Protein AF-A0A3L7YWX7-F1 (afdb_monomer_lite)

pLDDT: mean 90.26, std 10.12, range [48.5, 98.12]

Secondary structure (DSSP, 8-state):
-HHHHHHHHHHHHHHHHS--HHHHHHHHHHHHHHHHHHHHHH---HHHHHHHHHHHHHHHHTS-TTS-HHHHHHHHHHHHHHH---PPPHHHHHHHH-GGGTT-HHHHHHHHHHHHHHHHHHHHHHHHH--SHHHHHHHHHHHHHHHHHHHTT--STTHHHHHHHHHHHHHHHHHHTTSS--

Structure (mmCIF, N/CA/C/O backbone):
data_AF-A0A3L7YWX7-F1
#
_entry.id   AF-A0A3L7YWX7-F1
#
loop_
_atom_site.group_PDB
_atom_site.id
_atom_site.type_symbol
_atom_site.label_atom_id
_atom_site.label_alt_id
_atom_site.label_comp_id
_atom_site.label_asym_id
_atom_site.label_entity_id
_atom_site.label_seq_id
_atom_site.pdbx_PDB_ins_code
_atom_site.Cartn_x
_atom_site.Cartn_y
_atom_site.Cartn_z
_atom_site.occupancy
_atom_site.B_iso_or_equiv
_atom_site.auth_seq_id
_atom_site.auth_comp_id
_atom_site.auth_asym_id
_atom_site.auth_atom_id
_atom_site.pdbx_PDB_model_num
ATOM 1 N N . MET A 1 1 ? 32.974 -7.302 -51.351 1.00 63.03 1 MET A N 1
ATOM 2 C CA . MET A 1 1 ? 31.822 -6.379 -51.201 1.00 63.03 1 MET A CA 1
ATOM 3 C C . MET A 1 1 ? 30.612 -7.103 -50.616 1.00 63.03 1 MET A C 1
ATOM 5 O O . MET A 1 1 ? 30.227 -6.769 -49.506 1.00 63.03 1 MET A O 1
ATOM 9 N N . LEU A 1 2 ? 30.078 -8.145 -51.269 1.00 72.94 2 LEU A N 1
ATOM 10 C CA . LEU A 1 2 ? 28.896 -8.886 -50.788 1.00 72.94 2 LEU A CA 1
ATOM 11 C C . LEU A 1 2 ? 29.078 -9.538 -49.399 1.00 72.94 2 LEU A C 1
ATOM 13 O O . LEU A 1 2 ? 28.219 -9.418 -48.535 1.00 72.94 2 LEU A O 1
ATOM 17 N N . THR A 1 3 ? 30.231 -10.160 -49.150 1.00 72.00 3 THR A N 1
ATOM 18 C CA . THR A 1 3 ? 30.581 -10.799 -47.867 1.00 72.00 3 THR A CA 1
ATOM 19 C C . THR A 1 3 ? 30.647 -9.822 -46.693 1.00 72.00 3 THR A C 1
ATOM 21 O O . THR A 1 3 ? 30.220 -10.159 -45.596 1.00 72.00 3 THR A O 1
ATOM 24 N N . VAL A 1 4 ? 31.118 -8.593 -46.919 1.00 77.56 4 VAL A N 1
ATOM 25 C CA . VAL A 1 4 ? 31.180 -7.549 -45.879 1.00 77.56 4 VAL A CA 1
ATOM 26 C C . VAL A 1 4 ? 29.772 -7.089 -45.494 1.00 77.56 4 VAL A C 1
ATOM 28 O O . VAL A 1 4 ? 29.481 -6.923 -44.314 1.00 77.56 4 VAL A O 1
ATOM 31 N N . ILE A 1 5 ? 28.874 -6.959 -46.475 1.00 81.94 5 ILE A N 1
ATOM 32 C CA . ILE A 1 5 ? 27.467 -6.603 -46.244 1.00 81.94 5 ILE A CA 1
ATOM 33 C C . ILE A 1 5 ? 26.763 -7.700 -45.433 1.00 81.94 5 ILE A C 1
ATOM 35 O O . ILE A 1 5 ? 26.071 -7.392 -44.467 1.00 81.94 5 ILE A O 1
ATOM 39 N N . VAL A 1 6 ? 26.986 -8.976 -45.764 1.00 81.38 6 VAL A N 1
ATOM 40 C CA . VAL A 1 6 ? 26.413 -10.111 -45.017 1.00 81.38 6 VAL A CA 1
ATOM 41 C C . VAL A 1 6 ? 26.907 -10.139 -43.567 1.00 81.38 6 VAL A C 1
ATOM 43 O O . VAL A 1 6 ? 26.101 -10.332 -42.658 1.00 81.38 6 VAL A O 1
ATOM 46 N N . ILE A 1 7 ? 28.199 -9.886 -43.328 1.00 80.31 7 ILE A N 1
ATOM 47 C CA . ILE A 1 7 ? 28.763 -9.817 -41.971 1.00 80.31 7 ILE A CA 1
ATOM 48 C C . ILE A 1 7 ? 28.145 -8.654 -41.185 1.00 80.31 7 ILE A C 1
ATOM 50 O O . ILE A 1 7 ? 27.743 -8.846 -40.041 1.00 80.31 7 ILE A O 1
ATOM 54 N N . LEU A 1 8 ? 27.995 -7.471 -41.788 1.00 78.81 8 LEU A N 1
ATOM 55 C CA . LEU A 1 8 ? 27.371 -6.321 -41.123 1.00 78.81 8 LEU A CA 1
ATOM 56 C C . LEU A 1 8 ? 25.895 -6.570 -40.782 1.00 78.81 8 LEU A C 1
ATOM 58 O O . LEU A 1 8 ? 25.461 -6.230 -39.684 1.00 78.81 8 LEU A O 1
ATOM 62 N N . VAL A 1 9 ? 25.136 -7.209 -41.678 1.00 80.06 9 VAL A N 1
ATOM 63 C CA . VAL A 1 9 ? 23.738 -7.594 -41.417 1.00 80.06 9 VAL A CA 1
ATOM 64 C C . VAL A 1 9 ? 23.661 -8.644 -40.307 1.00 80.06 9 VAL A C 1
ATOM 66 O O . VAL A 1 9 ? 22.835 -8.513 -39.407 1.00 80.06 9 VAL A O 1
ATOM 69 N N . ALA A 1 10 ? 24.543 -9.646 -40.311 1.00 77.12 10 ALA A N 1
ATOM 70 C CA . ALA A 1 10 ? 24.601 -10.654 -39.256 1.00 77.12 10 ALA A CA 1
ATOM 71 C C . ALA A 1 10 ? 24.958 -10.037 -37.893 1.00 77.12 10 ALA A C 1
ATOM 73 O O . ALA A 1 10 ? 24.298 -10.334 -36.900 1.00 77.12 10 ALA A O 1
ATOM 74 N N . VAL A 1 11 ? 25.933 -9.125 -37.838 1.00 77.00 11 VAL A N 1
ATOM 75 C CA . VAL A 1 11 ? 26.312 -8.408 -36.609 1.00 77.00 11 VAL A CA 1
ATOM 76 C C . VAL A 1 11 ? 25.174 -7.509 -36.120 1.00 77.00 11 VAL A C 1
ATOM 78 O O . VAL A 1 11 ? 24.874 -7.515 -34.927 1.00 77.00 11 VAL A O 1
ATOM 81 N N . ALA A 1 12 ? 24.486 -6.799 -37.019 1.00 69.12 12 ALA A N 1
ATOM 82 C CA . ALA A 1 12 ? 23.327 -5.976 -36.676 1.00 69.12 12 ALA A CA 1
ATOM 83 C C . ALA A 1 12 ? 22.154 -6.815 -36.145 1.00 69.12 12 ALA A C 1
ATOM 85 O O . ALA A 1 12 ? 21.495 -6.420 -35.183 1.00 69.12 12 ALA A O 1
ATOM 86 N N . LEU A 1 13 ? 21.909 -7.992 -36.729 1.00 72.44 13 LEU A N 1
ATOM 87 C CA . LEU A 1 13 ? 20.905 -8.933 -36.237 1.00 72.44 13 LEU A CA 1
ATOM 88 C C . LEU A 1 13 ? 21.297 -9.479 -34.862 1.00 72.44 13 LEU A C 1
ATOM 90 O O . LEU A 1 13 ? 20.482 -9.425 -33.948 1.00 72.44 13 LEU A O 1
ATOM 94 N N . VAL A 1 14 ? 22.541 -9.924 -34.671 1.00 65.56 14 VAL A N 1
ATOM 95 C CA . VAL A 1 14 ? 23.031 -10.409 -33.369 1.00 65.56 14 VAL A CA 1
ATOM 96 C C . VAL A 1 14 ? 22.921 -9.321 -32.301 1.00 65.56 14 VAL A C 1
ATOM 98 O O . VAL A 1 14 ? 22.419 -9.608 -31.220 1.00 65.56 14 VAL A O 1
ATOM 101 N N . TRP A 1 15 ? 23.272 -8.068 -32.611 1.00 60.78 15 TRP A N 1
ATOM 102 C CA . TRP A 1 15 ? 23.080 -6.925 -31.707 1.00 60.78 15 TRP A CA 1
ATOM 103 C C . TRP A 1 15 ? 21.604 -6.654 -31.386 1.00 60.78 15 TRP A C 1
ATOM 105 O O . TRP A 1 15 ? 21.252 -6.351 -30.245 1.00 60.78 15 TRP A O 1
ATOM 115 N N . LYS A 1 16 ? 20.715 -6.801 -32.373 1.00 58.69 16 LYS A N 1
ATOM 116 C CA . LYS A 1 16 ? 19.263 -6.662 -32.191 1.00 58.69 16 LYS A CA 1
ATOM 117 C C . LYS A 1 16 ? 18.667 -7.796 -31.343 1.00 58.69 16 LYS A C 1
ATOM 119 O O . LYS A 1 16 ? 17.669 -7.579 -30.656 1.00 58.69 16 LYS A O 1
ATOM 124 N N . PHE A 1 17 ? 19.271 -8.986 -31.383 1.00 59.25 17 PHE A N 1
ATOM 125 C CA . PHE A 1 17 ? 18.840 -10.165 -30.627 1.00 59.25 17 PHE A CA 1
ATOM 126 C C . PHE A 1 17 ? 19.561 -10.348 -29.287 1.00 59.25 17 PHE A C 1
ATOM 128 O O . PHE A 1 17 ? 19.058 -11.093 -28.443 1.00 59.25 17 PHE A O 1
ATOM 135 N N . THR A 1 18 ? 20.680 -9.662 -29.037 1.00 60.00 18 THR A N 1
ATOM 136 C CA . THR A 1 18 ? 21.301 -9.664 -27.711 1.00 60.00 18 THR A CA 1
ATOM 137 C C . THR A 1 18 ? 20.331 -9.068 -26.690 1.00 60.00 18 THR A C 1
ATOM 139 O O . THR A 1 18 ? 19.856 -7.943 -26.870 1.00 60.00 18 THR A O 1
ATOM 142 N N . PRO A 1 19 ? 19.995 -9.804 -25.615 1.00 63.59 19 PRO A N 1
ATOM 143 C CA . PRO A 1 19 ? 19.052 -9.325 -24.620 1.00 63.59 19 PRO A CA 1
ATOM 144 C C . PRO A 1 19 ? 19.619 -8.069 -23.963 1.00 63.59 19 PRO A C 1
ATOM 146 O O . PRO A 1 19 ? 20.664 -8.126 -23.321 1.00 63.59 19 PRO A O 1
ATOM 149 N N . ASN A 1 20 ? 18.923 -6.938 -24.122 1.00 76.25 20 ASN A N 1
ATOM 150 C CA . ASN A 1 20 ? 19.312 -5.687 -23.483 1.00 76.25 20 ASN A CA 1
ATOM 151 C C . ASN A 1 20 ? 19.405 -5.919 -21.957 1.00 76.25 20 ASN A C 1
ATOM 153 O O . ASN A 1 20 ? 18.375 -6.185 -21.323 1.00 76.25 20 ASN A O 1
ATOM 157 N N . PRO A 1 21 ? 20.604 -5.837 -21.348 1.00 84.38 21 PRO A N 1
ATOM 158 C CA . PRO A 1 21 ? 20.781 -6.103 -19.923 1.00 84.38 21 PRO A CA 1
ATOM 159 C C . PRO A 1 21 ? 19.983 -5.122 -19.055 1.00 84.38 21 PRO A C 1
ATOM 161 O O . PRO A 1 21 ? 19.534 -5.497 -17.970 1.00 84.38 21 PRO A O 1
ATOM 164 N N . ALA A 1 22 ? 19.720 -3.906 -19.553 1.00 87.50 22 ALA A N 1
ATOM 165 C CA . ALA A 1 22 ? 18.844 -2.947 -18.886 1.00 87.50 22 ALA A CA 1
ATOM 166 C C . ALA A 1 22 ? 17.390 -3.439 -18.814 1.00 87.50 22 ALA A C 1
ATOM 168 O O . ALA A 1 22 ? 16.775 -3.284 -17.764 1.00 87.50 22 ALA A O 1
ATOM 169 N N . ASN A 1 23 ? 16.867 -4.117 -19.843 1.00 88.88 23 ASN A N 1
ATOM 170 C CA . ASN A 1 23 ? 15.515 -4.695 -19.803 1.00 88.88 23 ASN A CA 1
ATOM 171 C C . ASN A 1 23 ? 15.421 -5.832 -18.782 1.00 88.88 23 ASN A C 1
ATOM 173 O O . ASN A 1 23 ? 14.452 -5.923 -18.036 1.00 88.88 23 ASN A O 1
ATOM 177 N N . LYS A 1 24 ? 16.447 -6.692 -18.704 1.00 89.12 24 LYS A N 1
ATOM 178 C CA . LYS A 1 24 ? 16.477 -7.776 -17.710 1.00 89.12 24 LYS A CA 1
ATOM 179 C C . LYS A 1 24 ? 16.526 -7.220 -16.284 1.00 89.12 24 LYS A C 1
ATOM 181 O O . LYS A 1 24 ? 15.804 -7.702 -15.414 1.00 89.12 24 LYS A O 1
ATOM 186 N N . ARG A 1 25 ? 17.345 -6.188 -16.051 1.00 92.50 25 ARG A N 1
ATOM 187 C CA . ARG A 1 25 ? 17.414 -5.489 -14.760 1.00 92.50 25 ARG A CA 1
ATOM 188 C C . ARG A 1 25 ? 16.089 -4.801 -14.419 1.00 92.50 25 ARG A C 1
ATOM 190 O O . ARG A 1 25 ? 15.589 -4.993 -13.316 1.00 92.50 25 ARG A O 1
ATOM 197 N N . ALA A 1 26 ? 15.510 -4.056 -15.360 1.00 94.38 26 ALA A N 1
ATOM 198 C 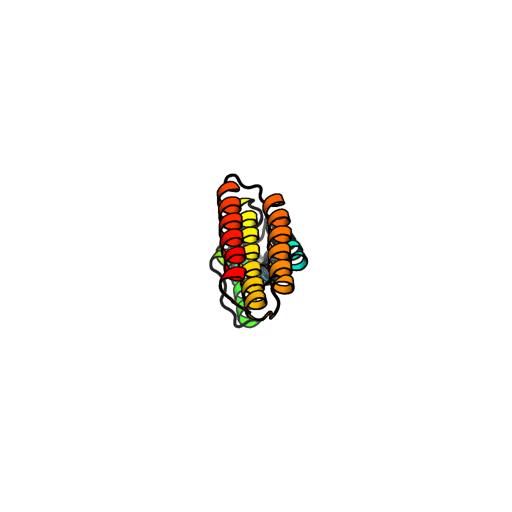CA . ALA A 1 26 ? 14.226 -3.381 -15.184 1.00 94.38 26 ALA A CA 1
ATOM 199 C C . ALA A 1 26 ? 13.096 -4.376 -14.887 1.00 94.38 26 ALA A C 1
ATOM 201 O O . ALA A 1 26 ? 12.328 -4.148 -13.960 1.00 94.38 26 ALA A O 1
ATOM 202 N N . ALA A 1 27 ? 13.044 -5.513 -15.586 1.00 94.88 27 ALA A N 1
ATOM 203 C CA . ALA A 1 27 ? 12.076 -6.573 -15.312 1.00 94.88 27 ALA A CA 1
ATOM 204 C C . ALA A 1 27 ? 12.222 -7.134 -13.886 1.00 94.88 27 ALA A C 1
ATOM 206 O O . ALA A 1 27 ? 11.226 -7.315 -13.191 1.00 94.88 27 ALA A O 1
ATOM 207 N N . GLY A 1 28 ? 13.454 -7.353 -13.412 1.00 95.69 28 GLY A N 1
ATOM 208 C CA . GLY A 1 28 ? 13.705 -7.779 -12.030 1.00 95.69 28 GLY A CA 1
ATOM 209 C C . GLY A 1 28 ? 13.236 -6.752 -10.992 1.00 95.69 28 GLY A C 1
ATOM 210 O O . GLY A 1 28 ? 12.619 -7.118 -9.995 1.00 95.69 28 GLY A O 1
ATOM 211 N N . MET A 1 29 ? 13.461 -5.463 -11.248 1.00 97.06 29 MET A N 1
ATOM 212 C CA . MET A 1 29 ? 12.976 -4.383 -10.381 1.00 97.06 29 MET A CA 1
ATOM 213 C C . MET A 1 29 ? 11.445 -4.294 -10.396 1.00 97.06 29 MET A C 1
ATOM 215 O O . MET A 1 29 ? 10.826 -4.239 -9.341 1.00 97.06 29 MET A O 1
ATOM 219 N N . MET A 1 30 ? 10.817 -4.364 -11.570 1.00 96.88 30 MET A N 1
ATOM 220 C CA . MET A 1 30 ? 9.356 -4.373 -11.725 1.00 96.88 30 MET A CA 1
ATOM 221 C C . MET A 1 30 ? 8.701 -5.587 -11.054 1.00 96.88 30 MET A C 1
ATOM 223 O O . MET A 1 30 ? 7.620 -5.476 -10.479 1.00 96.88 30 MET A O 1
ATOM 227 N N . PHE A 1 31 ? 9.374 -6.736 -11.052 1.00 96.81 31 PHE A N 1
ATOM 228 C CA . PHE A 1 31 ? 8.947 -7.905 -10.291 1.00 96.81 31 PHE A CA 1
ATOM 229 C C . PHE A 1 31 ? 8.960 -7.633 -8.778 1.00 96.81 31 PHE A C 1
ATOM 231 O O . PHE A 1 31 ? 7.991 -7.933 -8.082 1.00 96.81 31 PHE A O 1
ATOM 238 N N . GLN A 1 32 ? 10.014 -6.993 -8.264 1.00 97.00 32 GLN A N 1
ATOM 239 C CA . GLN A 1 32 ? 10.069 -6.574 -6.859 1.00 97.00 32 GLN A CA 1
ATOM 240 C C . GLN A 1 32 ? 9.014 -5.508 -6.529 1.00 97.00 32 GLN A C 1
ATOM 242 O O . GLN A 1 32 ? 8.486 -5.497 -5.416 1.00 97.00 32 GLN A O 1
ATOM 247 N N . MET A 1 33 ? 8.665 -4.635 -7.481 1.00 97.12 33 MET A N 1
ATOM 248 C CA . MET A 1 33 ? 7.560 -3.684 -7.329 1.00 97.12 33 MET A CA 1
ATOM 249 C C . MET A 1 33 ? 6.217 -4.410 -7.182 1.00 97.12 33 MET A C 1
ATOM 251 O O . MET A 1 33 ? 5.438 -4.045 -6.307 1.00 97.12 33 MET A O 1
ATOM 255 N N . LEU A 1 34 ? 5.963 -5.465 -7.968 1.00 96.75 34 LEU A N 1
ATOM 256 C CA . LEU A 1 34 ? 4.769 -6.313 -7.827 1.00 96.75 34 LEU A CA 1
ATOM 257 C C . LEU A 1 34 ? 4.700 -6.980 -6.447 1.00 96.75 34 LEU A C 1
ATOM 259 O O . LEU A 1 34 ? 3.658 -6.942 -5.793 1.00 96.75 34 LEU A O 1
ATOM 263 N N . GLU A 1 35 ? 5.811 -7.555 -5.975 1.00 96.06 35 GLU A N 1
ATOM 264 C CA . GLU A 1 35 ? 5.882 -8.151 -4.633 1.00 96.06 35 GLU A CA 1
ATOM 265 C C . GLU A 1 35 ? 5.647 -7.105 -3.537 1.00 96.06 35 GLU A C 1
ATOM 267 O O . GLU A 1 35 ? 4.870 -7.338 -2.611 1.00 96.06 35 GLU A O 1
ATOM 272 N N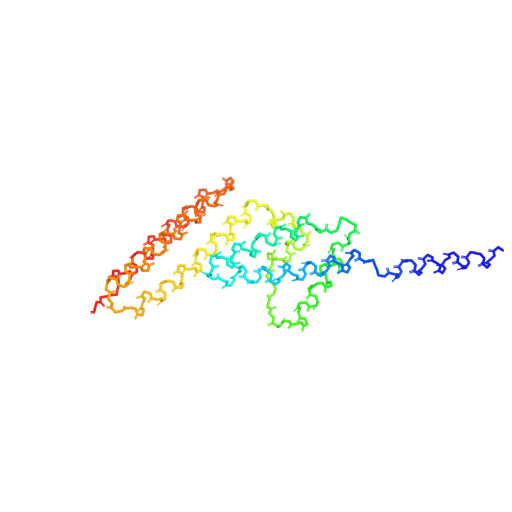 . SER A 1 36 ? 6.270 -5.934 -3.663 1.00 96.88 36 SER A N 1
ATOM 273 C CA . SER A 1 36 ? 6.154 -4.859 -2.675 1.00 96.88 36 SER A CA 1
ATOM 274 C C . SER A 1 36 ? 4.739 -4.293 -2.635 1.00 96.88 36 SER A C 1
ATOM 276 O O . SER A 1 36 ? 4.185 -4.145 -1.550 1.00 96.88 36 SER A O 1
ATOM 278 N N . PHE A 1 37 ? 4.120 -4.060 -3.794 1.00 96.25 37 PHE A N 1
ATOM 279 C CA . PHE A 1 37 ? 2.738 -3.595 -3.891 1.00 96.25 37 PHE A CA 1
ATOM 280 C C . PHE A 1 37 ? 1.757 -4.578 -3.253 1.00 96.25 37 PHE A C 1
ATOM 282 O O . PHE A 1 37 ? 0.882 -4.175 -2.494 1.00 96.25 37 PHE A O 1
ATOM 289 N N . HIS A 1 38 ? 1.927 -5.877 -3.501 1.00 95.25 38 HIS A N 1
ATOM 290 C CA . HIS A 1 38 ? 1.085 -6.886 -2.870 1.00 95.25 38 HIS A CA 1
ATOM 291 C C . HIS A 1 38 ? 1.204 -6.871 -1.338 1.00 95.25 38 HIS A C 1
ATOM 293 O O . HIS A 1 38 ? 0.198 -6.983 -0.638 1.00 95.25 38 HIS A O 1
ATOM 299 N N . ILE A 1 39 ? 2.419 -6.709 -0.804 1.00 96.06 39 ILE A N 1
ATOM 300 C CA . ILE A 1 39 ? 2.624 -6.596 0.645 1.00 96.06 39 ILE A CA 1
ATOM 301 C C . ILE A 1 39 ? 1.981 -5.315 1.185 1.00 96.06 39 ILE A C 1
ATOM 303 O O . ILE A 1 39 ? 1.289 -5.382 2.197 1.00 96.06 39 ILE A O 1
ATOM 307 N N . ILE A 1 40 ? 2.158 -4.175 0.509 1.00 96.25 40 ILE A N 1
ATOM 308 C CA . ILE A 1 40 ? 1.507 -2.902 0.864 1.00 96.25 40 ILE A CA 1
ATOM 309 C C . ILE A 1 40 ? -0.008 -3.093 0.982 1.00 96.25 40 ILE A C 1
ATOM 311 O O . ILE A 1 40 ? -0.608 -2.640 1.956 1.00 96.25 40 ILE A O 1
ATOM 315 N N . ASP A 1 41 ? -0.611 -3.800 0.026 1.00 93.56 41 ASP A N 1
ATOM 316 C CA . ASP A 1 41 ? -2.063 -3.950 -0.067 1.00 93.56 41 ASP A CA 1
ATOM 317 C C . ASP A 1 41 ? -2.662 -4.961 0.927 1.00 93.56 41 ASP A C 1
ATOM 319 O O . ASP A 1 41 ? -3.866 -4.975 1.166 1.00 93.56 41 ASP A O 1
ATOM 323 N N . THR A 1 42 ? -1.832 -5.800 1.546 1.00 93.50 42 THR A N 1
ATOM 324 C CA . THR A 1 42 ? -2.294 -6.877 2.442 1.00 93.50 42 THR A CA 1
ATOM 325 C C . THR A 1 42 ? -1.830 -6.726 3.884 1.00 93.50 42 THR A C 1
ATOM 327 O O . THR A 1 42 ? -2.437 -7.300 4.788 1.00 93.50 42 THR A O 1
ATOM 330 N N . THR A 1 43 ? -0.765 -5.965 4.131 1.00 96.12 43 THR A N 1
ATOM 331 C CA . THR A 1 43 ? -0.222 -5.796 5.476 1.00 96.12 43 THR A CA 1
ATOM 332 C C . THR A 1 43 ? -1.089 -4.872 6.334 1.00 96.12 43 THR A C 1
ATOM 334 O O . THR A 1 43 ? -1.720 -3.932 5.854 1.00 96.12 43 THR A O 1
ATOM 337 N N . VAL A 1 44 ? -1.047 -5.135 7.638 1.00 95.88 44 VAL A N 1
ATOM 338 C CA . VAL A 1 44 ? -1.552 -4.277 8.727 1.00 95.88 44 VAL A CA 1
ATOM 339 C C . VAL A 1 44 ? -0.426 -3.877 9.692 1.00 95.88 44 VAL A C 1
ATOM 341 O O . VAL A 1 44 ? -0.664 -3.281 10.734 1.00 95.88 44 VAL A O 1
ATOM 344 N N . ASN A 1 45 ? 0.817 -4.265 9.387 1.00 96.62 45 ASN A N 1
ATOM 345 C CA . ASN A 1 45 ? 1.994 -3.869 10.149 1.00 96.62 45 ASN A CA 1
ATOM 346 C C . ASN A 1 45 ? 2.580 -2.594 9.526 1.00 96.62 45 ASN A C 1
ATOM 348 O O . ASN A 1 45 ? 2.964 -2.606 8.352 1.00 96.62 45 ASN A O 1
ATOM 352 N N . LEU A 1 46 ? 2.643 -1.526 10.323 1.00 95.62 46 LEU A N 1
ATOM 353 C CA . LEU A 1 46 ? 3.070 -0.194 9.898 1.00 95.62 46 LEU A CA 1
ATOM 354 C C . LEU A 1 46 ? 4.525 -0.158 9.416 1.00 95.62 46 LEU A C 1
ATOM 356 O O . LEU A 1 46 ? 4.813 0.485 8.407 1.00 95.62 46 LEU A O 1
ATOM 360 N N . ASP A 1 47 ? 5.437 -0.862 10.084 1.00 96.56 47 ASP A N 1
ATOM 361 C CA . ASP A 1 47 ? 6.854 -0.878 9.705 1.00 96.56 47 ASP A CA 1
ATOM 362 C C . ASP A 1 47 ? 7.038 -1.563 8.355 1.00 96.56 47 ASP A C 1
ATOM 364 O O . ASP A 1 47 ? 7.692 -1.027 7.459 1.00 96.56 47 ASP A O 1
ATOM 368 N N . ILE A 1 48 ? 6.386 -2.716 8.172 1.00 97.12 48 ILE A N 1
ATOM 369 C CA . ILE A 1 48 ? 6.400 -3.445 6.899 1.00 97.12 48 ILE A CA 1
ATOM 370 C C . ILE A 1 48 ? 5.780 -2.585 5.796 1.00 97.12 48 ILE A C 1
ATOM 372 O O . ILE A 1 48 ? 6.339 -2.503 4.704 1.00 97.12 48 ILE A O 1
ATOM 376 N N . PHE A 1 49 ? 4.646 -1.936 6.069 1.00 97.88 49 PHE A N 1
ATOM 377 C CA . PHE A 1 49 ? 4.007 -1.024 5.122 1.00 97.88 49 PHE A CA 1
ATOM 378 C C . PHE A 1 49 ? 4.964 0.093 4.694 1.00 97.88 49 PHE A C 1
ATOM 380 O O . PHE A 1 49 ? 5.198 0.271 3.501 1.00 97.88 49 PHE A O 1
ATOM 387 N N . THR A 1 50 ? 5.568 0.784 5.663 1.00 96.12 50 THR A N 1
ATOM 388 C CA . THR A 1 50 ? 6.472 1.919 5.430 1.00 96.12 50 THR A CA 1
ATOM 389 C C . THR A 1 50 ? 7.678 1.490 4.601 1.00 96.12 50 THR A C 1
ATOM 391 O O . THR A 1 50 ? 7.925 2.044 3.532 1.00 96.12 50 THR A O 1
ATOM 394 N N . GLN A 1 51 ? 8.365 0.423 5.023 1.00 97.38 51 GLN A N 1
ATOM 395 C CA . GLN A 1 51 ? 9.533 -0.107 4.317 1.00 97.38 51 GLN A CA 1
ATOM 396 C C . GLN A 1 51 ? 9.207 -0.496 2.872 1.00 97.38 51 GLN A C 1
ATOM 398 O O . GLN A 1 51 ? 10.000 -0.253 1.962 1.00 97.38 51 GLN A O 1
ATOM 403 N N . ARG A 1 52 ? 8.041 -1.111 2.634 1.00 97.50 52 ARG A N 1
ATOM 404 C CA . ARG A 1 52 ? 7.642 -1.538 1.288 1.00 97.50 52 ARG A CA 1
ATOM 405 C C . ARG A 1 52 ? 7.201 -0.375 0.415 1.00 97.50 52 ARG A C 1
ATOM 407 O O . ARG A 1 52 ? 7.504 -0.399 -0.776 1.00 97.50 52 ARG A O 1
ATOM 414 N N . LEU A 1 53 ? 6.534 0.629 0.980 1.00 96.38 53 LEU A N 1
ATOM 415 C CA . LEU A 1 53 ? 6.155 1.841 0.258 1.00 96.38 53 LEU A CA 1
ATOM 416 C C . LEU A 1 53 ? 7.392 2.637 -0.179 1.00 96.38 53 LEU A C 1
ATOM 418 O O . LEU A 1 53 ? 7.472 3.081 -1.326 1.00 96.38 53 LEU A O 1
ATOM 422 N N . ASP A 1 54 ? 8.389 2.753 0.696 1.00 96.31 54 ASP A N 1
ATOM 423 C CA . ASP A 1 54 ? 9.652 3.422 0.380 1.00 96.31 54 ASP A CA 1
ATOM 424 C C . ASP A 1 54 ? 10.467 2.635 -0.646 1.00 96.31 54 ASP A C 1
ATOM 426 O O . ASP A 1 54 ? 10.945 3.216 -1.622 1.00 96.31 54 ASP A O 1
ATOM 430 N N . LEU A 1 55 ? 10.535 1.306 -0.509 1.00 97.25 55 LEU A N 1
ATOM 431 C CA . LEU A 1 55 ? 11.158 0.445 -1.513 1.00 97.25 55 LEU A CA 1
ATOM 432 C C . LEU A 1 55 ? 10.477 0.584 -2.882 1.00 97.25 55 LEU A C 1
ATOM 434 O O . LEU A 1 55 ? 11.161 0.677 -3.899 1.00 97.25 55 LEU A O 1
ATOM 438 N N . LEU A 1 56 ? 9.143 0.621 -2.929 1.00 96.88 56 LEU A N 1
ATOM 439 C CA . LEU A 1 56 ? 8.394 0.786 -4.176 1.00 96.88 56 LEU A CA 1
ATOM 440 C C . LEU A 1 56 ? 8.746 2.117 -4.865 1.00 96.88 56 LEU A C 1
ATOM 442 O O . LEU A 1 56 ? 9.010 2.132 -6.069 1.00 96.88 56 LEU A O 1
ATOM 446 N N . SER A 1 57 ? 8.809 3.207 -4.096 1.00 95.25 57 SER A N 1
ATOM 447 C CA . SER A 1 57 ? 9.221 4.532 -4.577 1.00 95.25 57 SER A CA 1
ATOM 448 C C . SER A 1 57 ? 10.674 4.541 -5.073 1.00 95.25 57 SER A C 1
ATOM 450 O O . SER A 1 57 ? 10.977 5.053 -6.156 1.00 95.25 57 SER A O 1
ATOM 452 N N . GLN A 1 58 ? 11.581 3.903 -4.328 1.00 96.81 58 GLN A N 1
ATOM 453 C CA . GLN A 1 58 ? 12.988 3.773 -4.701 1.00 96.81 58 GLN A CA 1
ATOM 454 C C . GLN A 1 58 ? 13.158 2.991 -6.007 1.00 96.81 58 GLN A C 1
ATOM 456 O O . GLN A 1 58 ? 13.882 3.434 -6.901 1.00 96.81 58 GLN A O 1
ATOM 461 N N . LEU A 1 59 ? 12.485 1.846 -6.146 1.00 96.25 59 LEU A N 1
ATOM 462 C CA . LEU A 1 59 ? 12.524 1.034 -7.362 1.00 96.25 59 LEU A CA 1
ATOM 463 C C . LEU A 1 59 ? 12.005 1.831 -8.558 1.00 96.25 59 LEU A C 1
ATOM 465 O O . LEU A 1 59 ? 12.683 1.879 -9.579 1.00 96.25 59 LEU A O 1
ATOM 469 N N . ALA A 1 60 ? 10.867 2.516 -8.410 1.00 94.62 60 ALA A N 1
ATOM 470 C CA . ALA A 1 60 ? 10.304 3.362 -9.458 1.00 94.62 60 ALA A CA 1
ATOM 471 C C . ALA A 1 60 ? 11.267 4.474 -9.908 1.00 94.62 60 ALA A C 1
ATOM 473 O O . ALA A 1 60 ? 11.412 4.714 -11.108 1.00 94.62 60 ALA A O 1
ATOM 474 N N . SER A 1 61 ? 11.959 5.106 -8.957 1.00 94.12 61 SER A N 1
ATOM 475 C CA . SER A 1 61 ? 12.887 6.219 -9.207 1.00 94.12 61 SER A CA 1
ATOM 476 C C . SER A 1 61 ? 14.223 5.778 -9.815 1.00 94.12 61 SER A C 1
ATOM 478 O O . SER A 1 61 ? 14.907 6.572 -10.454 1.00 94.12 61 SER A O 1
ATOM 480 N N . THR A 1 62 ? 14.613 4.516 -9.617 1.00 93.81 62 THR A N 1
ATOM 481 C CA . THR A 1 62 ? 15.921 3.977 -10.036 1.00 93.81 62 THR A CA 1
ATOM 482 C C . THR A 1 62 ? 15.838 3.041 -11.242 1.00 93.81 62 THR A C 1
ATOM 484 O O . THR A 1 62 ? 16.832 2.402 -11.603 1.00 93.81 62 THR A O 1
ATOM 487 N N . LEU A 1 63 ? 14.668 2.950 -11.886 1.00 92.94 63 LEU A N 1
ATOM 488 C CA . LEU A 1 63 ? 14.499 2.160 -13.103 1.00 92.94 63 LEU A CA 1
ATOM 489 C C . LEU A 1 63 ? 15.469 2.634 -14.206 1.00 92.94 63 LEU A C 1
ATOM 491 O O . LEU A 1 63 ? 15.597 3.839 -14.433 1.00 92.94 63 LEU A O 1
ATOM 495 N N . PRO A 1 64 ? 16.130 1.713 -14.935 1.00 90.94 64 PRO A N 1
ATOM 496 C CA . PRO A 1 64 ? 17.046 2.087 -16.009 1.00 90.94 64 PRO A CA 1
ATOM 497 C C . PRO A 1 64 ? 16.341 2.910 -17.099 1.00 90.94 64 PRO A C 1
ATOM 499 O O . PRO A 1 64 ? 15.393 2.437 -17.724 1.00 90.94 64 PRO A O 1
ATOM 502 N N . ALA A 1 65 ? 16.828 4.126 -17.364 1.00 87.12 65 ALA A N 1
ATOM 503 C CA . ALA A 1 65 ? 16.215 5.047 -18.330 1.00 87.12 65 ALA A CA 1
ATOM 504 C C . ALA A 1 65 ? 16.215 4.517 -19.777 1.00 87.12 65 ALA A C 1
ATOM 506 O O . ALA A 1 65 ? 15.355 4.876 -20.574 1.00 87.12 65 ALA A O 1
ATOM 507 N N . ASN A 1 66 ? 17.170 3.646 -20.107 1.00 87.88 66 ASN A N 1
ATOM 508 C CA . ASN A 1 66 ? 17.329 3.012 -21.416 1.00 87.88 66 ASN A CA 1
ATOM 509 C C . ASN A 1 66 ? 16.614 1.652 -21.536 1.00 87.88 66 ASN A C 1
ATOM 511 O O . ASN A 1 66 ? 16.804 0.952 -22.535 1.00 87.88 66 ASN A O 1
ATOM 515 N N . ALA A 1 67 ? 15.844 1.242 -20.523 1.00 88.31 67 ALA A N 1
ATOM 516 C CA . ALA A 1 67 ? 15.035 0.037 -20.607 1.00 88.31 67 ALA A CA 1
ATOM 517 C C . ALA A 1 67 ? 13.732 0.299 -21.372 1.00 88.31 67 ALA A C 1
ATOM 519 O O . ALA A 1 67 ? 13.050 1.305 -21.171 1.00 88.31 67 ALA A O 1
ATOM 520 N N . ASP A 1 68 ? 13.343 -0.664 -22.199 1.00 90.12 68 ASP A N 1
ATOM 521 C CA . ASP A 1 68 ? 11.996 -0.744 -22.748 1.00 90.12 68 ASP A CA 1
ATOM 522 C C . ASP A 1 68 ? 11.038 -1.138 -21.617 1.00 90.12 68 ASP A C 1
ATOM 524 O O . ASP A 1 68 ? 11.006 -2.295 -21.178 1.00 90.12 68 ASP A O 1
ATOM 528 N N . LYS A 1 69 ? 10.292 -0.153 -21.107 1.00 88.50 69 LYS A N 1
ATOM 529 C CA . LYS A 1 69 ? 9.393 -0.325 -19.959 1.00 88.50 69 LYS A CA 1
ATOM 530 C C . LYS A 1 69 ? 8.282 -1.328 -20.246 1.00 88.50 69 LYS A C 1
ATOM 532 O O . LYS A 1 69 ? 8.005 -2.155 -19.388 1.00 88.50 69 LYS A O 1
ATOM 537 N N . SER A 1 70 ? 7.695 -1.294 -21.443 1.00 90.06 70 SER A N 1
ATOM 538 C CA . SER A 1 70 ? 6.599 -2.195 -21.812 1.00 90.06 70 SER A CA 1
ATOM 539 C C . SER A 1 70 ? 7.089 -3.639 -21.853 1.00 90.06 70 SER A C 1
ATOM 541 O O . SER A 1 70 ? 6.529 -4.500 -21.177 1.00 90.06 70 SER A O 1
ATOM 543 N N . LYS A 1 71 ? 8.211 -3.889 -22.538 1.00 90.62 71 LYS A N 1
ATOM 544 C CA . LYS A 1 71 ? 8.806 -5.229 -22.591 1.00 90.62 71 LYS A CA 1
ATOM 545 C C . LYS A 1 71 ? 9.233 -5.728 -21.209 1.00 90.62 71 LYS A C 1
ATOM 547 O O . LYS A 1 71 ? 9.054 -6.902 -20.892 1.00 90.62 71 LYS A O 1
ATOM 552 N N . SER A 1 72 ? 9.805 -4.849 -20.389 1.00 93.31 72 SER A N 1
ATOM 553 C CA . SER A 1 72 ? 10.243 -5.189 -19.030 1.00 93.31 72 SER A CA 1
ATOM 554 C C . SER A 1 72 ? 9.058 -5.510 -18.114 1.00 93.31 72 SER A C 1
ATOM 556 O O . SER A 1 72 ? 9.129 -6.473 -17.349 1.00 93.31 72 SER A O 1
ATOM 558 N N . ALA A 1 73 ? 7.958 -4.760 -18.232 1.00 94.00 73 ALA A N 1
ATOM 559 C CA . ALA A 1 73 ? 6.725 -5.000 -17.492 1.00 94.00 73 ALA A CA 1
ATOM 560 C C . ALA A 1 73 ? 6.096 -6.338 -17.892 1.00 94.00 73 ALA A C 1
ATOM 562 O O . ALA A 1 73 ? 5.768 -7.130 -17.014 1.00 94.00 73 ALA A O 1
ATOM 563 N N . ASP A 1 74 ? 6.015 -6.648 -19.187 1.00 93.62 74 ASP A N 1
ATOM 564 C CA . ASP A 1 74 ? 5.505 -7.938 -19.665 1.00 93.62 74 ASP A CA 1
ATOM 565 C C . ASP A 1 74 ? 6.329 -9.116 -19.136 1.00 93.62 74 ASP A C 1
ATOM 567 O O . ASP A 1 74 ? 5.772 -10.122 -18.693 1.00 93.62 74 ASP A O 1
ATOM 571 N N . MET A 1 75 ? 7.661 -8.992 -19.142 1.00 93.56 75 MET A N 1
ATOM 572 C CA . MET A 1 75 ? 8.554 -10.002 -18.568 1.00 93.56 75 MET A CA 1
ATOM 573 C C . MET A 1 75 ? 8.311 -10.186 -17.065 1.00 93.56 75 MET A C 1
ATOM 575 O O . MET A 1 75 ? 8.221 -11.321 -16.597 1.00 93.56 75 MET A O 1
ATOM 579 N N . ALA A 1 76 ? 8.191 -9.087 -16.318 1.00 95.31 76 ALA A N 1
ATOM 580 C CA . ALA A 1 76 ? 7.942 -9.117 -14.880 1.00 95.31 76 ALA A CA 1
ATOM 581 C C . ALA A 1 76 ? 6.574 -9.726 -14.545 1.00 95.31 76 ALA A C 1
ATOM 583 O O . ALA A 1 76 ? 6.481 -10.566 -13.654 1.00 95.31 76 ALA A O 1
ATOM 584 N N . LEU A 1 77 ? 5.528 -9.341 -15.281 1.00 95.12 77 LEU A N 1
ATOM 585 C CA . LEU A 1 77 ? 4.165 -9.840 -15.108 1.00 95.12 77 LEU A CA 1
ATOM 586 C C . LEU A 1 77 ? 4.084 -11.344 -15.372 1.00 95.12 77 LEU A C 1
ATOM 588 O O . LEU A 1 77 ? 3.505 -12.058 -14.560 1.00 95.12 77 LEU A O 1
ATOM 592 N N . ARG A 1 78 ? 4.701 -11.832 -16.459 1.00 94.00 78 ARG A N 1
ATOM 5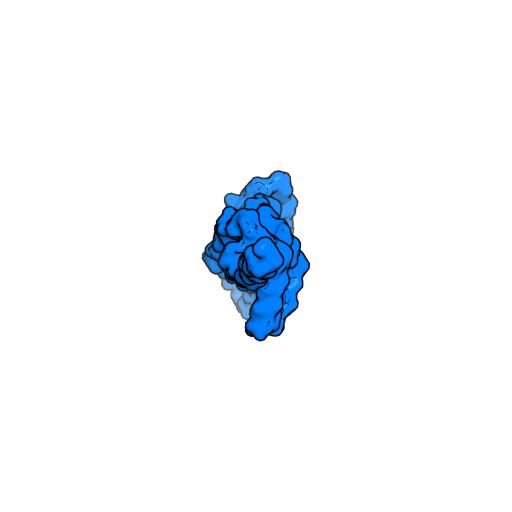93 C CA . ARG A 1 78 ? 4.768 -13.273 -16.755 1.00 94.00 78 ARG A CA 1
ATOM 594 C C . ARG A 1 78 ? 5.464 -14.030 -15.631 1.00 94.00 78 ARG A C 1
ATOM 596 O O . ARG A 1 78 ? 4.864 -14.923 -15.050 1.00 94.00 78 ARG A O 1
ATOM 603 N N . ALA A 1 79 ? 6.666 -13.599 -15.245 1.00 94.44 79 ALA A N 1
ATOM 604 C CA . ALA A 1 79 ? 7.409 -14.239 -14.160 1.00 94.44 79 ALA A CA 1
ATOM 605 C C . ALA A 1 79 ? 6.643 -14.222 -12.824 1.00 94.44 79 ALA A C 1
ATOM 607 O O . ALA A 1 79 ? 6.719 -15.173 -12.047 1.00 94.44 79 ALA A O 1
ATOM 608 N N . TYR A 1 80 ? 5.905 -13.145 -12.540 1.00 95.81 80 TYR A N 1
ATOM 609 C CA . TYR A 1 80 ? 5.081 -13.034 -11.340 1.00 95.81 80 TYR A CA 1
ATOM 610 C C . TYR A 1 80 ? 3.896 -13.997 -11.368 1.00 95.81 80 TYR A C 1
ATOM 612 O O . TYR A 1 80 ? 3.674 -14.686 -10.378 1.00 95.81 80 TYR A O 1
ATOM 620 N N . SER A 1 81 ? 3.180 -14.087 -12.491 1.00 93.69 81 SER A N 1
ATOM 621 C CA . SER A 1 81 ? 2.086 -15.047 -12.677 1.00 93.69 81 SER A CA 1
ATOM 622 C C . SER A 1 81 ? 2.561 -16.501 -12.644 1.00 93.69 81 SER A C 1
ATOM 624 O O . SER A 1 81 ? 1.866 -17.345 -12.088 1.00 93.69 81 SER A O 1
ATOM 626 N N . ASP A 1 82 ? 3.753 -16.786 -13.173 1.00 94.06 82 ASP A N 1
ATOM 627 C CA . ASP A 1 82 ? 4.346 -18.127 -13.133 1.00 94.06 82 ASP A CA 1
ATOM 628 C C . ASP A 1 82 ? 4.714 -18.538 -11.698 1.00 94.06 82 ASP A C 1
ATOM 630 O O . ASP A 1 82 ? 4.534 -19.690 -11.304 1.00 94.06 82 ASP A O 1
ATOM 634 N N . LYS A 1 83 ? 5.223 -17.596 -10.890 1.00 95.69 83 LYS A N 1
ATOM 635 C CA . LYS A 1 83 ? 5.617 -17.857 -9.495 1.00 95.69 83 LYS A CA 1
ATOM 636 C C . LYS A 1 83 ? 4.429 -17.850 -8.532 1.00 95.69 83 LYS A C 1
ATOM 638 O O . LYS A 1 83 ? 4.425 -18.592 -7.550 1.00 95.69 83 LYS A O 1
ATOM 643 N N . TYR A 1 84 ? 3.449 -16.983 -8.769 1.00 92.75 84 TYR A N 1
ATOM 644 C CA . TYR A 1 84 ? 2.329 -16.747 -7.870 1.00 92.75 84 TYR A CA 1
ATOM 645 C C . TYR A 1 84 ? 1.001 -16.830 -8.619 1.00 92.75 84 TYR A C 1
ATOM 647 O O . TYR A 1 84 ? 0.707 -16.018 -9.492 1.00 92.75 84 TYR A O 1
ATOM 655 N N . ASN A 1 85 ? 0.125 -17.729 -8.173 1.00 88.75 85 ASN A N 1
ATOM 656 C CA . ASN A 1 85 ? -1.258 -17.773 -8.641 1.00 88.75 85 ASN A CA 1
ATOM 657 C C . ASN A 1 85 ? -2.117 -16.729 -7.901 1.00 88.75 85 ASN A C 1
ATOM 659 O O . ASN A 1 85 ? -2.916 -17.068 -7.027 1.00 88.75 85 ASN A O 1
ATOM 663 N N . ARG A 1 86 ? -1.874 -15.439 -8.163 1.00 85.44 86 ARG A N 1
ATOM 664 C CA . ARG A 1 86 ? -2.564 -14.316 -7.505 1.00 85.44 86 ARG A CA 1
ATOM 665 C C . ARG A 1 86 ? -3.023 -13.279 -8.534 1.00 85.44 86 ARG A C 1
ATOM 667 O O . ARG A 1 86 ? -2.301 -13.032 -9.502 1.00 85.44 86 ARG A O 1
ATOM 674 N N . PRO A 1 87 ? -4.191 -12.640 -8.333 1.00 87.38 87 PRO A N 1
ATOM 675 C CA . PRO A 1 87 ? -4.648 -11.580 -9.219 1.00 87.38 87 PRO A CA 1
ATOM 676 C C . PRO A 1 87 ? -3.716 -10.366 -9.134 1.00 87.38 87 PRO A C 1
ATOM 678 O O . PRO A 1 87 ? -3.271 -9.972 -8.057 1.00 87.38 87 PRO A O 1
ATOM 681 N N . ILE A 1 88 ? -3.437 -9.759 -10.287 1.00 89.25 88 ILE A N 1
ATOM 682 C CA . ILE A 1 88 ? -2.600 -8.559 -10.387 1.00 89.25 88 ILE A CA 1
ATOM 683 C C . ILE A 1 88 ? -3.513 -7.336 -10.408 1.00 89.25 88 ILE A C 1
ATOM 685 O O . ILE A 1 88 ? -4.300 -7.176 -11.345 1.00 89.25 88 ILE A O 1
ATOM 689 N N . SER A 1 89 ? -3.375 -6.473 -9.399 1.00 89.31 89 SER A N 1
ATOM 690 C CA . SER A 1 89 ? -4.172 -5.249 -9.265 1.00 89.31 89 SER A CA 1
ATOM 691 C C . SER A 1 89 ? -4.031 -4.330 -10.497 1.00 89.31 89 SER A C 1
ATOM 693 O O . SER A 1 89 ? -2.921 -4.156 -11.015 1.00 89.31 89 SER A O 1
ATOM 695 N N . PRO A 1 90 ? -5.122 -3.699 -10.974 1.00 91.00 90 PRO A N 1
ATOM 696 C CA . PRO A 1 90 ? -5.050 -2.690 -12.031 1.00 91.00 90 PRO A CA 1
ATOM 697 C C . PRO A 1 90 ? -4.090 -1.540 -11.693 1.00 91.00 90 PRO A C 1
ATOM 699 O O . PRO A 1 90 ? -3.344 -1.090 -12.561 1.00 91.00 90 PRO A O 1
ATOM 702 N N . THR A 1 91 ? -4.036 -1.127 -10.423 1.00 91.75 91 THR A N 1
ATOM 703 C CA . THR A 1 91 ? -3.177 -0.031 -9.954 1.00 91.75 91 THR A CA 1
ATOM 704 C C . THR A 1 91 ? -1.700 -0.346 -10.160 1.00 91.75 91 THR A C 1
ATOM 706 O O . THR A 1 91 ? -0.967 0.475 -10.709 1.00 91.75 91 THR A O 1
ATOM 709 N N . ILE A 1 92 ? -1.247 -1.555 -9.803 1.00 92.56 92 ILE A N 1
ATOM 710 C CA . ILE A 1 92 ? 0.163 -1.914 -10.009 1.00 92.56 92 ILE A CA 1
ATOM 711 C C . ILE A 1 92 ? 0.495 -2.056 -11.493 1.00 92.56 92 ILE A C 1
ATOM 713 O O . ILE A 1 92 ? 1.580 -1.659 -11.901 1.00 92.56 92 ILE A O 1
ATOM 717 N N . ARG A 1 93 ? -0.441 -2.510 -12.340 1.00 93.00 93 ARG A N 1
ATOM 718 C CA . ARG A 1 93 ? -0.235 -2.492 -13.801 1.00 93.00 93 ARG A CA 1
ATOM 719 C C . ARG A 1 93 ? -0.024 -1.072 -14.318 1.00 93.00 93 ARG A C 1
ATOM 721 O O . ARG A 1 93 ? 0.860 -0.849 -15.141 1.00 93.00 93 ARG A O 1
ATOM 728 N N . GLN A 1 94 ? -0.797 -0.113 -13.814 1.00 92.94 94 GLN A N 1
ATOM 729 C CA . GLN A 1 94 ? -0.622 1.292 -14.164 1.00 92.94 94 GLN A CA 1
ATOM 730 C C . GLN A 1 94 ? 0.737 1.822 -13.689 1.00 92.94 94 GLN A C 1
ATOM 732 O O . GLN A 1 94 ? 1.438 2.451 -14.476 1.00 92.94 94 GLN A O 1
ATOM 737 N N . ILE A 1 95 ? 1.151 1.502 -12.460 1.00 93.88 95 ILE A N 1
ATOM 738 C CA . ILE A 1 95 ? 2.466 1.875 -11.914 1.00 93.88 95 ILE A CA 1
ATOM 739 C C . ILE A 1 95 ? 3.614 1.275 -12.737 1.00 93.88 95 ILE A C 1
ATOM 741 O O . ILE A 1 95 ? 4.593 1.962 -12.997 1.00 93.88 95 ILE A O 1
ATOM 745 N N . LEU A 1 96 ? 3.522 0.024 -13.195 1.00 94.06 96 LEU A N 1
ATOM 746 C CA . LEU A 1 96 ? 4.575 -0.567 -14.033 1.00 94.06 96 LEU A CA 1
ATOM 747 C C . LEU A 1 96 ? 4.746 0.183 -15.366 1.00 94.06 96 LEU A C 1
ATOM 749 O O . LEU A 1 96 ? 5.869 0.356 -15.839 1.00 94.06 96 LEU A O 1
ATOM 753 N N . ASN A 1 97 ? 3.644 0.670 -15.942 1.00 89.44 97 ASN A N 1
ATOM 754 C CA . ASN A 1 97 ? 3.662 1.483 -17.161 1.00 89.44 97 ASN A CA 1
ATOM 755 C C . ASN A 1 97 ? 4.089 2.935 -16.895 1.00 89.44 97 ASN A C 1
ATOM 757 O O . ASN A 1 97 ? 4.722 3.570 -17.741 1.00 89.44 97 ASN A O 1
ATOM 761 N N . GLN A 1 98 ? 3.751 3.460 -15.719 1.00 91.75 98 GLN A N 1
ATOM 762 C CA . GLN A 1 98 ? 4.001 4.831 -15.284 1.00 91.75 98 GLN A CA 1
ATOM 763 C C . GLN A 1 98 ? 4.601 4.841 -13.867 1.00 91.75 98 GLN A C 1
ATOM 765 O O . GLN A 1 98 ? 3.902 5.157 -12.900 1.00 91.75 98 GLN A O 1
ATOM 770 N N . PRO A 1 99 ? 5.900 4.511 -13.716 1.00 91.81 99 PRO A N 1
ATOM 771 C CA . PRO A 1 99 ? 6.528 4.355 -12.401 1.00 91.81 99 PRO A CA 1
ATOM 772 C C . PRO A 1 99 ? 6.443 5.599 -11.515 1.00 91.81 99 PRO A C 1
ATOM 774 O O . PRO A 1 99 ? 6.366 5.474 -10.297 1.00 91.81 99 PRO A O 1
ATOM 777 N N . GLN A 1 100 ? 6.363 6.791 -12.112 1.00 92.00 100 GLN A N 1
ATOM 778 C CA . GLN A 1 100 ? 6.203 8.061 -11.401 1.00 92.00 100 GLN A CA 1
ATOM 779 C C . GLN A 1 100 ? 4.937 8.137 -10.530 1.00 92.00 100 GLN A C 1
ATOM 781 O O . GLN A 1 100 ? 4.859 8.960 -9.620 1.00 92.00 100 GLN A O 1
ATOM 786 N N . ILE A 1 101 ? 3.942 7.278 -10.777 1.00 93.81 101 ILE A N 1
ATOM 787 C CA . ILE A 1 101 ? 2.761 7.177 -9.915 1.00 93.81 101 ILE A CA 1
ATOM 788 C C . ILE A 1 101 ? 3.177 6.739 -8.510 1.00 93.81 101 ILE A C 1
ATOM 790 O O . ILE A 1 101 ? 2.719 7.328 -7.536 1.00 93.81 101 ILE A O 1
ATOM 794 N N . ALA A 1 102 ? 4.096 5.775 -8.392 1.00 92.69 102 ALA A N 1
ATOM 795 C CA . ALA A 1 102 ? 4.544 5.252 -7.101 1.00 92.69 102 ALA A CA 1
ATOM 796 C C . ALA A 1 102 ? 5.277 6.292 -6.238 1.00 92.69 102 ALA A C 1
ATOM 798 O O . ALA A 1 102 ? 5.346 6.150 -5.018 1.00 92.69 102 ALA A O 1
ATOM 799 N N . THR A 1 103 ? 5.828 7.328 -6.871 1.00 91.69 103 THR A N 1
ATOM 800 C CA . THR A 1 103 ? 6.521 8.439 -6.208 1.00 91.69 103 THR A CA 1
ATOM 801 C C . THR A 1 103 ? 5.601 9.630 -5.942 1.00 91.69 103 THR A C 1
ATOM 803 O O . THR A 1 103 ? 6.014 10.577 -5.282 1.00 91.69 103 THR A O 1
ATOM 806 N N . SER A 1 104 ? 4.371 9.619 -6.465 1.00 94.94 104 SER A N 1
ATOM 807 C CA . SER A 1 104 ? 3.434 10.728 -6.285 1.00 94.94 104 SER A CA 1
ATOM 808 C C . SER A 1 104 ? 2.910 10.785 -4.849 1.00 94.94 104 SER A C 1
ATOM 810 O O . SER A 1 104 ? 2.600 9.754 -4.248 1.00 94.94 104 SER A O 1
ATOM 812 N N . THR A 1 105 ? 2.775 11.998 -4.308 1.00 94.88 105 THR A N 1
ATOM 813 C CA . THR A 1 105 ? 2.184 12.228 -2.979 1.00 94.88 105 THR A CA 1
ATOM 814 C C . THR A 1 105 ? 0.759 11.693 -2.917 1.00 94.88 105 THR A C 1
ATOM 816 O O . THR A 1 105 ? 0.415 10.994 -1.97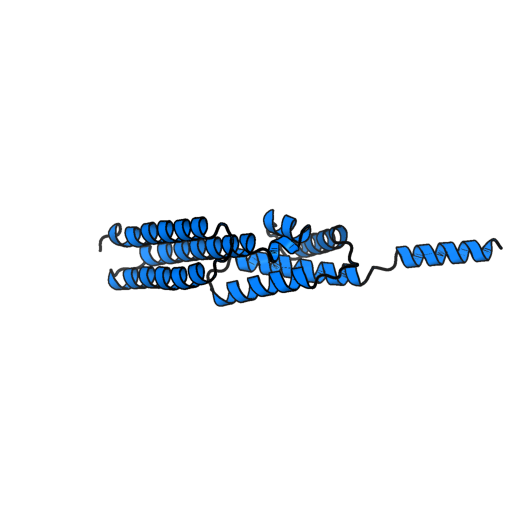5 1.00 94.88 105 THR A O 1
ATOM 819 N N . LYS A 1 106 ? -0.029 11.898 -3.981 1.00 95.31 106 LYS A N 1
ATOM 820 C CA . LYS A 1 106 ? -1.387 11.355 -4.100 1.00 95.31 106 LYS A CA 1
ATOM 821 C C . LYS A 1 106 ? -1.442 9.839 -3.893 1.00 95.31 106 LYS A C 1
ATOM 823 O O . LYS A 1 106 ? -2.206 9.371 -3.060 1.00 95.31 106 LYS A O 1
ATOM 828 N N . PHE A 1 107 ? -0.614 9.072 -4.603 1.00 94.94 107 PHE A N 1
ATOM 829 C CA . PHE A 1 107 ? -0.578 7.616 -4.433 1.00 94.94 107 PHE A CA 1
ATOM 830 C C . PHE A 1 107 ? -0.165 7.208 -3.012 1.00 94.94 107 PHE A C 1
ATOM 832 O O . PHE A 1 107 ? -0.704 6.247 -2.465 1.00 94.94 107 PHE A O 1
ATOM 839 N N . ARG A 1 108 ? 0.796 7.919 -2.409 1.00 95.25 108 ARG A N 1
ATOM 840 C CA . ARG A 1 108 ? 1.251 7.628 -1.042 1.00 95.25 108 ARG A CA 1
ATOM 841 C C . ARG A 1 108 ? 0.144 7.874 -0.019 1.00 95.25 108 ARG A C 1
ATOM 843 O O . ARG A 1 108 ? -0.063 7.013 0.833 1.00 95.25 108 ARG A O 1
ATOM 850 N N . ASP A 1 109 ? -0.590 8.973 -0.150 1.00 96.75 109 ASP A N 1
ATOM 851 C CA . ASP A 1 109 ? -1.730 9.299 0.709 1.00 96.75 109 ASP A CA 1
ATOM 852 C C . ASP A 1 109 ? -2.867 8.274 0.544 1.00 96.75 109 ASP A C 1
ATOM 854 O O . ASP A 1 109 ? -3.408 7.773 1.533 1.00 96.75 109 ASP A O 1
ATOM 858 N N . GLU A 1 110 ? -3.179 7.875 -0.697 1.00 95.94 110 GLU A N 1
ATOM 859 C CA . GLU A 1 110 ? -4.153 6.813 -0.991 1.00 95.94 110 GLU A CA 1
ATOM 860 C C . GLU A 1 110 ? -3.739 5.477 -0.354 1.00 95.94 110 GLU A C 1
ATOM 862 O O . GLU A 1 110 ? -4.549 4.811 0.296 1.00 95.94 110 GLU A O 1
ATOM 867 N N . ALA A 1 111 ? -2.468 5.091 -0.495 1.00 96.19 111 ALA A N 1
ATOM 868 C CA . ALA A 1 111 ? -1.934 3.857 0.071 1.00 96.19 111 ALA A CA 1
ATOM 869 C C . ALA A 1 111 ? -1.941 3.873 1.609 1.00 96.19 111 ALA A C 1
ATOM 871 O O . ALA A 1 111 ? -2.292 2.864 2.225 1.00 96.19 111 ALA A O 1
ATOM 872 N N . ALA A 1 112 ? -1.579 5.001 2.227 1.00 97.31 112 ALA A N 1
ATOM 873 C CA . ALA A 1 112 ? -1.581 5.179 3.678 1.00 97.31 112 ALA A CA 1
ATOM 874 C C . ALA A 1 112 ? -3.003 5.130 4.250 1.00 97.31 112 ALA A C 1
ATOM 876 O O . ALA A 1 112 ? -3.258 4.422 5.226 1.00 97.31 112 ALA A O 1
ATOM 877 N N . THR A 1 113 ? -3.951 5.785 3.578 1.00 97.44 113 THR A N 1
ATOM 878 C CA . THR A 1 113 ? -5.372 5.731 3.936 1.00 97.44 113 THR A CA 1
ATOM 879 C C . THR A 1 113 ? -5.912 4.306 3.811 1.00 97.44 113 THR A C 1
ATOM 881 O O . THR A 1 113 ? -6.525 3.791 4.742 1.00 97.44 113 THR A O 1
ATOM 884 N N . ALA A 1 114 ? -5.637 3.610 2.703 1.00 96.62 114 ALA A N 1
ATOM 885 C CA . ALA A 1 114 ? -6.075 2.226 2.516 1.00 96.62 114 ALA A CA 1
ATOM 886 C C . ALA A 1 114 ? -5.485 1.274 3.575 1.00 96.62 114 ALA A C 1
ATOM 888 O O . ALA A 1 114 ? -6.176 0.381 4.073 1.00 96.62 114 ALA A O 1
ATOM 889 N N . PHE A 1 115 ? -4.221 1.480 3.955 1.00 97.94 115 PHE A N 1
ATOM 890 C CA . PHE A 1 115 ? -3.577 0.753 5.048 1.00 97.94 115 PHE A CA 1
ATOM 891 C C . PHE A 1 115 ? -4.274 0.994 6.395 1.00 97.94 115 PHE A C 1
ATOM 893 O O . PHE A 1 115 ? -4.520 0.038 7.141 1.00 97.94 115 PHE A O 1
ATOM 900 N N . PHE A 1 116 ? -4.634 2.246 6.692 1.00 98.12 116 PHE A N 1
ATOM 901 C CA . PHE A 1 116 ? -5.372 2.599 7.900 1.00 98.12 116 PHE A CA 1
ATOM 902 C C . PHE A 1 116 ? -6.730 1.889 7.953 1.00 98.12 116 PHE A C 1
ATOM 904 O O . PHE A 1 116 ? -7.009 1.182 8.919 1.00 98.12 116 PHE A O 1
ATOM 911 N N . LEU A 1 117 ? -7.521 1.965 6.877 1.00 97.56 117 LEU A N 1
ATOM 912 C CA . LEU A 1 117 ? -8.832 1.307 6.798 1.00 97.56 117 LEU A CA 1
ATOM 913 C C . LEU A 1 117 ? -8.733 -0.213 7.018 1.00 97.56 117 LEU A C 1
ATOM 915 O O . LEU A 1 117 ? -9.521 -0.801 7.760 1.00 97.56 117 LEU A O 1
ATOM 919 N N . ARG A 1 118 ? -7.726 -0.876 6.429 1.00 97.06 118 ARG A N 1
ATOM 920 C CA . ARG A 1 118 ? -7.472 -2.307 6.685 1.00 97.06 118 ARG A CA 1
ATOM 921 C C . ARG A 1 118 ? -7.135 -2.587 8.148 1.00 97.06 118 ARG A C 1
ATOM 923 O O . ARG A 1 118 ? -7.603 -3.582 8.706 1.00 97.06 118 ARG A O 1
ATOM 930 N N . SER A 1 119 ? -6.337 -1.724 8.766 1.00 97.00 119 SER A N 1
ATOM 931 C CA . SER A 1 119 ? -5.965 -1.843 10.176 1.00 97.00 119 SER A CA 1
ATOM 932 C C . SER A 1 119 ? -7.183 -1.665 11.090 1.00 97.00 119 SER A C 1
ATOM 934 O O . SER A 1 119 ? -7.374 -2.472 12.001 1.00 97.00 119 SER A O 1
ATOM 936 N N . CYS A 1 120 ? -8.068 -0.710 10.790 1.00 96.69 120 CYS A N 1
ATOM 937 C CA . CYS A 1 120 ? -9.349 -0.532 11.479 1.00 96.69 120 CYS A CA 1
ATOM 938 C C . CYS A 1 120 ? -10.250 -1.762 11.360 1.00 96.69 120 CYS A C 1
ATOM 940 O O . CYS A 1 120 ? -10.765 -2.226 12.373 1.00 96.69 120 CYS A O 1
ATOM 942 N N . ASN A 1 121 ? -10.374 -2.362 10.174 1.00 95.94 121 ASN A N 1
ATOM 943 C CA . ASN A 1 121 ? -11.154 -3.594 9.991 1.00 95.94 121 ASN A CA 1
ATOM 944 C C . ASN A 1 121 ? -10.630 -4.759 10.848 1.00 95.94 121 ASN A C 1
ATOM 946 O O . ASN A 1 121 ? -11.406 -5.531 11.425 1.00 95.94 121 ASN A O 1
ATOM 950 N N . LYS A 1 122 ? -9.303 -4.884 10.974 1.00 95.75 122 LYS A N 1
ATOM 951 C CA . LYS A 1 122 ? -8.694 -5.872 11.871 1.00 95.75 122 LYS A CA 1
ATOM 952 C C . LYS A 1 122 ? -9.009 -5.563 13.335 1.00 95.75 122 LYS A C 1
ATOM 954 O O . LYS A 1 122 ? -9.452 -6.458 14.054 1.00 95.75 122 LYS A O 1
ATOM 959 N N . LEU A 1 123 ? -8.824 -4.316 13.766 1.00 95.38 123 LEU A N 1
ATOM 960 C CA . LEU A 1 123 ? -9.114 -3.891 15.138 1.00 95.38 123 LEU A CA 1
ATOM 961 C C . LEU A 1 123 ? -10.594 -4.064 15.489 1.00 95.38 123 LEU A C 1
ATOM 963 O O . LEU A 1 123 ? -10.903 -4.514 16.585 1.00 95.38 123 LEU A O 1
ATOM 967 N N . GLU A 1 124 ? -11.510 -3.796 14.560 1.00 94.50 124 GLU A N 1
ATOM 968 C CA . GLU A 1 124 ? -12.943 -4.034 14.742 1.00 94.50 124 GLU A CA 1
ATOM 969 C C . GLU A 1 124 ? -13.236 -5.517 14.986 1.00 94.50 124 GLU A C 1
ATOM 971 O O . GLU A 1 124 ? -13.990 -5.878 15.893 1.00 94.50 124 GLU A O 1
ATOM 976 N N . THR A 1 125 ? -12.611 -6.392 14.196 1.00 93.50 125 THR A N 1
ATOM 977 C CA . THR A 1 125 ? -12.736 -7.842 14.371 1.00 93.50 125 THR A CA 1
ATOM 978 C C . THR A 1 125 ? -12.221 -8.263 15.747 1.00 93.50 125 THR A C 1
ATOM 980 O O . THR A 1 125 ? -12.873 -9.043 16.438 1.00 93.50 125 THR A O 1
ATOM 983 N N . GLU A 1 126 ? -11.097 -7.701 16.194 1.00 93.12 126 GLU A N 1
ATOM 984 C CA . GLU A 1 126 ? -10.568 -7.943 17.538 1.00 93.12 126 GLU A CA 1
ATOM 985 C C . GLU A 1 126 ? -11.535 -7.439 18.624 1.00 93.12 126 GLU A C 1
ATOM 987 O O . GLU A 1 126 ? -11.867 -8.201 19.532 1.00 93.12 126 GLU A O 1
ATOM 992 N N . ILE A 1 127 ? -12.061 -6.213 18.507 1.00 92.19 127 ILE A N 1
ATOM 993 C CA . ILE A 1 127 ? -13.034 -5.609 19.439 1.00 92.19 127 ILE A CA 1
ATOM 994 C C . ILE A 1 127 ? -14.245 -6.520 19.650 1.00 92.19 127 ILE A C 1
ATOM 996 O O . ILE A 1 127 ? -14.627 -6.762 20.799 1.00 92.19 127 ILE A O 1
ATOM 1000 N N . LYS A 1 128 ? -14.800 -7.075 18.565 1.00 90.06 128 LYS A N 1
ATOM 1001 C CA . LYS A 1 128 ? -15.950 -7.996 18.603 1.00 90.06 128 LYS A CA 1
ATOM 1002 C C . LYS A 1 128 ? -15.686 -9.244 19.447 1.00 90.06 128 LYS A C 1
ATOM 1004 O O . LYS A 1 128 ? -16.600 -9.756 20.084 1.00 90.06 128 LYS A O 1
ATOM 1009 N N . THR A 1 129 ? -14.444 -9.726 19.480 1.00 90.81 129 THR A N 1
ATOM 1010 C CA . THR A 1 129 ? -14.066 -10.936 20.235 1.00 90.81 129 THR A CA 1
ATOM 1011 C C . THR A 1 129 ? -13.700 -10.671 21.698 1.00 90.81 129 THR A C 1
ATOM 1013 O O . THR A 1 129 ? -13.614 -11.605 22.499 1.00 90.81 129 THR A O 1
ATOM 1016 N N . LEU A 1 130 ? -13.473 -9.411 22.078 1.00 90.12 130 LEU A N 1
ATOM 1017 C CA . LEU A 1 130 ? -13.033 -9.051 23.423 1.00 90.12 130 LEU A CA 1
ATOM 1018 C C . LEU A 1 130 ? -14.210 -8.986 24.401 1.00 90.12 130 LEU A C 1
ATOM 1020 O O . LEU A 1 130 ? -15.271 -8.446 24.094 1.00 90.12 130 LEU A O 1
ATOM 1024 N N . LYS A 1 131 ? -13.987 -9.496 25.618 1.00 86.31 131 LYS A N 1
ATOM 1025 C CA . LYS A 1 131 ? -15.017 -9.598 26.666 1.00 86.31 131 LYS A CA 1
ATOM 1026 C C . LYS A 1 131 ? -15.157 -8.354 27.538 1.00 86.31 131 LYS A C 1
ATOM 1028 O O . LYS A 1 131 ? -16.190 -8.176 28.158 1.00 86.31 131 LYS A O 1
ATOM 1033 N N . THR A 1 132 ? -14.123 -7.520 27.645 1.00 87.31 132 THR A N 1
ATOM 1034 C CA . THR A 1 132 ? -14.119 -6.397 28.594 1.00 87.31 132 THR A CA 1
ATOM 1035 C C . THR A 1 132 ? -14.114 -5.059 27.873 1.00 87.31 132 THR A C 1
ATOM 1037 O O . THR A 1 132 ? -13.407 -4.879 26.879 1.00 87.31 132 THR A O 1
ATOM 1040 N N . SER A 1 133 ? -14.858 -4.097 28.424 1.00 87.69 133 SER A N 1
ATOM 1041 C CA . SER A 1 133 ? -14.883 -2.716 27.928 1.00 87.69 133 SER A CA 1
ATOM 1042 C C . SER A 1 133 ? -13.472 -2.114 27.865 1.00 87.69 133 SER A C 1
ATOM 1044 O O . SER A 1 133 ? -13.064 -1.598 26.829 1.00 87.69 133 SER A O 1
ATOM 1046 N N . ASN A 1 134 ? -12.654 -2.322 28.904 1.00 90.94 134 ASN A N 1
ATOM 1047 C CA . ASN A 1 134 ? -11.270 -1.835 28.937 1.00 90.94 134 ASN A CA 1
ATOM 1048 C C . ASN A 1 134 ? -10.400 -2.400 27.802 1.00 90.94 134 ASN A C 1
ATOM 1050 O O . ASN A 1 134 ? -9.596 -1.671 27.225 1.00 90.94 134 ASN A O 1
ATOM 1054 N N . ALA A 1 135 ? -10.534 -3.689 27.467 1.00 90.38 135 ALA A N 1
ATOM 1055 C CA . ALA A 1 135 ? -9.762 -4.275 26.373 1.00 90.38 135 ALA A CA 1
ATOM 1056 C C . ALA A 1 135 ? -10.204 -3.721 25.013 1.00 90.38 135 ALA A C 1
ATOM 1058 O O . ALA A 1 135 ? -9.354 -3.464 24.164 1.00 90.38 135 ALA A O 1
ATOM 1059 N N . ARG A 1 136 ? -11.510 -3.494 24.818 1.00 91.38 136 ARG A N 1
ATOM 1060 C CA . ARG A 1 136 ? -12.043 -2.863 23.602 1.00 91.38 136 ARG A CA 1
ATOM 1061 C C . ARG A 1 136 ? -11.584 -1.415 23.471 1.00 91.38 136 ARG A C 1
ATOM 1063 O O . ARG A 1 136 ? -11.096 -1.038 22.412 1.00 91.38 136 ARG A O 1
ATOM 1070 N N . GLN A 1 137 ? -11.630 -0.645 24.558 1.00 92.19 137 GLN A N 1
ATOM 1071 C CA . GLN A 1 137 ? -11.157 0.738 24.570 1.00 92.19 137 GLN A CA 1
ATOM 1072 C C . GLN A 1 137 ? -9.675 0.835 24.195 1.00 92.19 137 GLN A C 1
ATOM 1074 O O . GLN A 1 137 ? -9.305 1.692 23.403 1.00 92.19 137 GLN A O 1
ATOM 1079 N N . ARG A 1 138 ? -8.829 -0.092 24.671 1.00 93.69 138 ARG A N 1
ATOM 1080 C CA . ARG A 1 138 ? -7.415 -0.149 24.258 1.00 93.69 138 ARG A CA 1
ATOM 1081 C C . ARG A 1 138 ? -7.241 -0.330 22.747 1.00 93.69 138 ARG A C 1
ATOM 1083 O O . ARG A 1 138 ? -6.294 0.211 22.193 1.00 93.69 138 ARG A O 1
ATOM 1090 N N . ARG A 1 139 ? -8.132 -1.062 22.068 1.00 94.38 139 ARG A N 1
ATOM 1091 C CA . ARG A 1 139 ? -8.096 -1.211 20.599 1.00 94.38 139 ARG A CA 1
ATOM 1092 C C . ARG A 1 139 ? -8.526 0.057 19.873 1.00 94.38 139 ARG A C 1
ATOM 1094 O O . ARG A 1 139 ? -7.950 0.378 18.841 1.00 94.38 139 ARG A O 1
ATOM 1101 N N . VAL A 1 140 ? -9.479 0.798 20.431 1.00 94.06 140 VAL A N 1
ATOM 1102 C CA . VAL A 1 140 ? -9.847 2.124 19.918 1.00 94.06 140 VAL A CA 1
ATOM 1103 C C . VAL A 1 140 ? -8.686 3.106 20.088 1.00 94.06 140 VAL A C 1
ATOM 1105 O O . VAL A 1 140 ? -8.336 3.792 19.136 1.00 94.06 140 VAL A O 1
ATOM 1108 N N . THR A 1 141 ? -8.015 3.113 21.243 1.00 95.56 141 THR A N 1
ATOM 1109 C CA . THR A 1 141 ? -6.803 3.923 21.452 1.00 95.56 141 THR A CA 1
ATOM 1110 C C . THR A 1 141 ? -5.703 3.573 20.448 1.00 95.56 141 THR A C 1
ATOM 1112 O O . THR A 1 141 ? -5.136 4.479 19.852 1.00 95.56 141 THR A O 1
ATOM 1115 N N . GLN A 1 142 ? -5.472 2.284 20.170 1.00 96.06 142 GLN A N 1
ATOM 1116 C CA . GLN A 1 142 ? -4.531 1.856 19.122 1.00 96.06 142 GLN A CA 1
ATOM 1117 C C . GLN A 1 142 ? -4.899 2.405 17.736 1.00 96.06 142 GLN A C 1
ATOM 1119 O O . GLN A 1 142 ? -4.015 2.761 16.962 1.00 96.06 142 GLN A O 1
ATOM 1124 N N . ALA A 1 143 ? -6.193 2.479 17.406 1.00 96.38 143 ALA A N 1
ATOM 1125 C CA . ALA A 1 143 ? -6.634 3.073 16.148 1.00 96.38 143 ALA A CA 1
ATOM 1126 C C . ALA A 1 143 ? -6.368 4.584 16.105 1.00 96.38 143 ALA A C 1
ATOM 1128 O O . ALA A 1 143 ? -5.935 5.077 15.070 1.00 96.38 143 ALA A O 1
ATOM 1129 N N . HIS A 1 144 ? -6.586 5.303 17.211 1.00 96.62 144 HIS A N 1
ATOM 1130 C CA . HIS A 1 144 ? -6.267 6.732 17.310 1.00 96.62 144 HIS A CA 1
ATOM 1131 C C . HIS A 1 144 ? -4.770 7.000 17.155 1.00 96.62 144 HIS A C 1
ATOM 1133 O O . HIS A 1 144 ? -4.391 7.796 16.307 1.00 96.62 144 HIS A O 1
ATOM 1139 N N . GLU A 1 145 ? -3.924 6.274 17.890 1.00 97.19 145 GLU A N 1
ATOM 1140 C CA . GLU A 1 145 ? -2.465 6.392 17.769 1.00 97.19 145 GLU A CA 1
ATOM 1141 C C . GLU A 1 145 ? -2.003 6.137 16.329 1.00 97.19 145 GLU A C 1
ATOM 1143 O O . GLU A 1 145 ? -1.141 6.839 15.803 1.00 97.19 145 GLU A O 1
ATOM 1148 N N . LEU A 1 146 ? -2.599 5.144 15.659 1.00 97.12 146 LEU A N 1
ATOM 1149 C CA . LEU A 1 146 ? -2.285 4.877 14.264 1.00 97.12 146 LEU A CA 1
ATOM 1150 C C . LEU A 1 146 ? -2.774 5.992 13.333 1.00 97.12 146 LEU A C 1
ATOM 1152 O O . LEU A 1 146 ? -2.073 6.330 12.382 1.00 97.12 146 LEU A O 1
ATOM 1156 N N . ALA A 1 147 ? -3.962 6.544 13.579 1.00 97.12 147 ALA A N 1
ATOM 1157 C CA . ALA A 1 147 ? -4.509 7.637 12.789 1.00 97.12 147 ALA A CA 1
ATOM 1158 C C . ALA A 1 147 ? -3.608 8.870 12.849 1.00 97.12 147 ALA A C 1
ATOM 1160 O O . ALA A 1 147 ? -3.304 9.416 11.795 1.00 97.12 147 ALA A O 1
ATOM 1161 N N . ASP A 1 148 ? -3.128 9.240 14.038 1.00 96.94 148 ASP A N 1
ATOM 1162 C CA . ASP A 1 148 ? -2.212 10.370 14.219 1.00 96.94 148 ASP A CA 1
ATOM 1163 C C . ASP A 1 148 ? -0.949 10.179 13.365 1.00 96.94 148 ASP A C 1
ATOM 1165 O O . ASP A 1 148 ? -0.593 11.038 12.559 1.00 96.94 148 ASP A O 1
ATOM 1169 N N . ILE A 1 149 ? -0.345 8.984 13.421 1.00 96.62 149 ILE A N 1
ATOM 1170 C CA . ILE A 1 149 ? 0.833 8.650 12.607 1.00 96.62 149 ILE A CA 1
ATOM 1171 C C . ILE A 1 149 ? 0.539 8.737 11.103 1.00 96.62 149 ILE A C 1
ATOM 1173 O O . ILE A 1 149 ? 1.412 9.124 10.325 1.00 96.62 149 ILE A O 1
ATOM 1177 N N . ILE A 1 150 ? -0.644 8.307 10.660 1.00 96.81 150 ILE A N 1
ATOM 1178 C CA . ILE A 1 150 ? -1.004 8.325 9.239 1.00 96.81 150 ILE A CA 1
ATOM 1179 C C . ILE A 1 150 ? -1.305 9.749 8.774 1.00 96.81 150 ILE A C 1
ATOM 1181 O O . ILE A 1 150 ? -0.819 10.119 7.710 1.00 96.81 150 ILE A O 1
ATOM 1185 N N . VAL A 1 151 ? -2.040 10.542 9.556 1.00 96.69 151 VAL A N 1
ATOM 1186 C CA . VAL A 1 151 ? -2.359 11.945 9.252 1.00 96.69 151 VAL A CA 1
ATOM 1187 C C . VAL A 1 151 ? -1.086 12.771 9.115 1.00 96.69 151 VAL A C 1
ATOM 1189 O O . VAL A 1 151 ? -0.935 13.475 8.120 1.00 96.69 151 VAL A O 1
ATOM 1192 N N . ASP A 1 152 ? -0.124 12.591 10.022 1.00 95.50 152 ASP A N 1
ATOM 1193 C CA . ASP A 1 152 ? 1.184 13.256 9.962 1.00 95.50 152 ASP A CA 1
ATOM 1194 C C . ASP A 1 152 ? 1.994 12.900 8.704 1.00 95.50 152 ASP A C 1
ATOM 1196 O O . ASP A 1 152 ? 2.986 13.560 8.387 1.00 95.50 152 ASP A O 1
ATOM 1200 N N . ARG A 1 153 ? 1.615 11.838 7.984 1.00 92.56 153 ARG A N 1
ATOM 1201 C CA . ARG A 1 153 ? 2.280 11.377 6.758 1.00 92.56 153 ARG A CA 1
ATOM 1202 C C . ARG A 1 153 ? 1.574 11.802 5.473 1.00 92.56 153 ARG A C 1
ATOM 1204 O O . ARG A 1 153 ? 2.089 11.475 4.402 1.00 92.56 153 ARG A O 1
ATOM 1211 N N . LEU A 1 154 ? 0.419 12.456 5.560 1.00 95.12 154 LEU A N 1
ATOM 1212 C CA . LEU A 1 154 ? -0.312 12.941 4.393 1.00 95.12 154 LEU A CA 1
ATOM 1213 C C . LEU A 1 154 ? 0.271 14.280 3.943 1.00 95.12 154 LEU A C 1
ATOM 1215 O O . LEU A 1 154 ? 0.496 15.164 4.764 1.00 95.12 154 LEU A O 1
ATOM 1219 N N . TYR A 1 155 ? 0.529 14.421 2.642 1.00 94.19 155 TYR A N 1
ATOM 1220 C CA . TYR A 1 155 ? 1.165 15.632 2.097 1.00 94.19 155 TYR A CA 1
ATOM 1221 C C . TYR A 1 155 ? 0.659 16.032 0.703 1.00 94.19 155 TYR A C 1
ATOM 1223 O O . TYR A 1 155 ? 1.242 16.913 0.068 1.00 94.19 155 TYR A O 1
ATOM 1231 N N . SER A 1 156 ? -0.360 15.364 0.157 1.00 93.94 156 SER A N 1
ATOM 1232 C CA . SER A 1 156 ? -0.935 15.751 -1.137 1.00 93.94 156 SER A CA 1
ATOM 1233 C C . SER A 1 156 ? -1.873 16.955 -1.016 1.00 93.94 156 SER A C 1
ATOM 1235 O O . SER A 1 156 ? -2.424 17.239 0.044 1.00 93.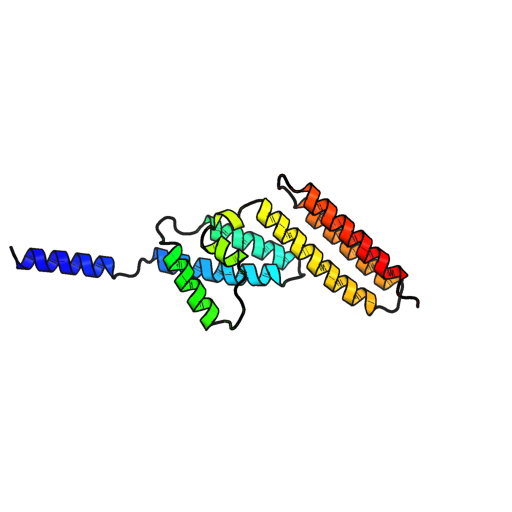94 156 SER A O 1
ATOM 1237 N N . ASP A 1 157 ? -2.145 17.621 -2.140 1.00 93.38 157 ASP A N 1
ATOM 1238 C CA . ASP A 1 157 ? -3.135 18.709 -2.199 1.00 93.38 157 ASP A CA 1
ATOM 1239 C C . ASP A 1 157 ? -4.555 18.238 -1.815 1.00 93.38 157 ASP A C 1
ATOM 1241 O O . ASP A 1 157 ? -5.401 19.032 -1.409 1.00 93.38 157 ASP A O 1
ATOM 1245 N N . GLU A 1 158 ? -4.819 16.929 -1.915 1.00 93.50 158 GLU A N 1
ATOM 1246 C CA . GLU A 1 158 ? -6.076 16.289 -1.514 1.00 93.50 158 GLU A CA 1
ATOM 1247 C C . GLU A 1 158 ? -6.044 15.774 -0.057 1.00 93.50 158 GLU A C 1
ATOM 1249 O O . GLU A 1 158 ? -6.973 15.074 0.348 1.00 93.50 158 GLU A O 1
ATOM 1254 N N . GLN A 1 159 ? -5.026 16.110 0.754 1.00 93.81 159 GLN A N 1
ATOM 1255 C CA . GLN A 1 159 ? -4.836 15.563 2.112 1.00 93.81 159 GLN A CA 1
ATOM 1256 C C . GLN A 1 159 ? -6.088 15.639 2.993 1.00 93.81 159 GLN A C 1
ATOM 1258 O O . GLN A 1 159 ? -6.401 14.681 3.696 1.00 93.81 159 GLN A O 1
ATOM 1263 N N . GLN A 1 160 ? -6.858 16.731 2.906 1.00 95.75 160 GLN A N 1
ATOM 1264 C CA . GLN A 1 160 ? -8.044 16.927 3.743 1.00 95.75 160 GLN A CA 1
ATOM 1265 C C . GLN A 1 160 ? -9.085 15.823 3.532 1.00 95.75 160 GLN A C 1
ATOM 1267 O O . GLN A 1 160 ? -9.642 15.306 4.492 1.00 95.75 160 GLN A O 1
ATOM 1272 N N . LYS A 1 161 ? -9.283 15.384 2.285 1.00 96.56 161 LYS A N 1
ATOM 1273 C CA . LYS A 1 161 ? -10.202 14.286 1.956 1.00 96.56 161 LYS A CA 1
ATOM 1274 C C . LYS A 1 161 ? -9.799 12.983 2.656 1.00 96.56 161 LYS A C 1
ATOM 1276 O O . LYS A 1 161 ? -10.661 12.208 3.068 1.00 96.56 161 LYS A O 1
ATOM 1281 N N . TYR A 1 162 ? -8.499 12.719 2.758 1.00 97.25 162 TYR A N 1
ATOM 1282 C CA . TYR A 1 162 ? -7.975 11.526 3.423 1.00 97.25 162 TYR A CA 1
ATOM 1283 C C . TYR A 1 162 ? -8.085 11.640 4.946 1.00 97.25 162 TYR A C 1
ATOM 1285 O O . TYR A 1 162 ? -8.505 10.681 5.591 1.00 97.25 162 TYR A O 1
ATOM 1293 N N . ILE A 1 163 ? -7.807 12.821 5.505 1.00 97.19 163 ILE A N 1
ATOM 1294 C CA . ILE A 1 163 ? -8.017 13.134 6.927 1.00 97.19 163 ILE A CA 1
ATOM 1295 C C . ILE A 1 163 ? -9.489 12.920 7.313 1.00 97.19 163 ILE A C 1
ATOM 1297 O O . ILE A 1 163 ? -9.781 12.217 8.281 1.00 97.19 163 ILE A O 1
ATOM 1301 N N . ASP A 1 164 ? -10.424 13.438 6.516 1.00 97.06 164 ASP A N 1
ATOM 1302 C CA . ASP A 1 164 ? -11.863 13.281 6.751 1.00 97.06 164 ASP A CA 1
ATOM 1303 C C . ASP A 1 164 ? -12.283 11.801 6.727 1.00 97.06 164 ASP A C 1
ATOM 1305 O O . ASP A 1 164 ? -13.062 11.350 7.571 1.00 97.06 164 ASP A O 1
ATOM 1309 N N . CYS A 1 165 ? -11.729 11.019 5.794 1.00 97.25 165 CYS A N 1
ATOM 1310 C CA . CYS A 1 165 ? -11.942 9.573 5.715 1.00 97.25 165 CYS A CA 1
ATOM 1311 C C . CYS A 1 165 ? -11.448 8.853 6.983 1.00 97.25 165 CYS A C 1
ATOM 1313 O O . CYS A 1 165 ? -12.179 8.049 7.565 1.00 97.25 165 CYS A O 1
ATOM 1315 N N . ILE A 1 166 ? -10.239 9.181 7.449 1.00 97.06 166 ILE A N 1
ATOM 1316 C CA . ILE A 1 166 ? -9.641 8.618 8.669 1.00 97.06 166 ILE A CA 1
ATOM 1317 C C . ILE A 1 166 ? -10.503 8.943 9.895 1.00 97.06 166 ILE A C 1
ATOM 1319 O O . ILE A 1 166 ? -10.825 8.049 10.679 1.00 97.06 166 ILE A O 1
ATOM 1323 N N . HIS A 1 167 ? -10.934 10.197 10.049 1.00 96.19 167 HIS A N 1
ATOM 1324 C CA . HIS A 1 167 ? -11.790 10.604 11.164 1.00 96.19 167 HIS A CA 1
ATOM 1325 C C . HIS A 1 167 ? -13.169 9.940 11.129 1.00 96.19 167 HIS A C 1
ATOM 1327 O O . HIS A 1 167 ? -13.671 9.516 12.174 1.00 96.19 167 HIS A O 1
ATOM 1333 N N . SER A 1 168 ? -13.771 9.805 9.945 1.00 95.88 168 SER A N 1
ATOM 1334 C CA . SER A 1 168 ? -15.041 9.09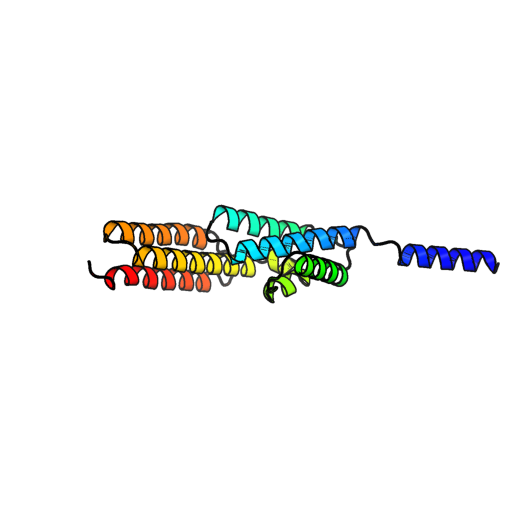3 9.776 1.00 95.88 168 SER A CA 1
ATOM 1335 C C . SER A 1 168 ? -14.925 7.632 10.220 1.00 95.88 168 SER A C 1
ATOM 1337 O O . SER A 1 168 ? -15.762 7.137 10.981 1.00 95.88 168 SER A O 1
ATOM 1339 N N . GLU A 1 169 ? -13.844 6.961 9.825 1.00 96.38 169 GLU A N 1
ATOM 1340 C CA . GLU A 1 169 ? -13.605 5.568 10.187 1.00 96.38 169 GLU A CA 1
ATOM 1341 C C . GLU A 1 169 ? -13.309 5.393 11.688 1.00 96.38 169 GLU A C 1
ATOM 1343 O O . GLU A 1 169 ? -13.805 4.452 12.312 1.00 96.38 169 GLU A O 1
ATOM 1348 N N . LEU A 1 170 ? -12.581 6.327 12.314 1.00 94.75 170 LEU A N 1
ATOM 1349 C CA . LEU A 1 170 ? -12.389 6.347 13.771 1.00 94.75 170 LEU A CA 1
ATOM 1350 C C . LEU A 1 170 ? -13.709 6.487 14.533 1.00 94.75 170 LEU A C 1
ATOM 1352 O O . LEU A 1 170 ? -13.926 5.789 15.529 1.00 94.75 170 LEU A O 1
ATOM 1356 N N . ALA A 1 171 ? -14.599 7.371 14.074 1.00 93.25 171 ALA A N 1
ATOM 1357 C CA . ALA A 1 171 ? -15.911 7.554 14.686 1.00 93.25 171 ALA A CA 1
ATOM 1358 C C . ALA A 1 171 ? -16.744 6.265 14.590 1.00 93.25 171 ALA A C 1
ATOM 1360 O O . ALA A 1 171 ? -17.335 5.827 15.583 1.00 93.25 171 ALA A O 1
ATOM 1361 N N . ARG A 1 172 ? -16.719 5.605 13.423 1.00 93.88 172 ARG A N 1
ATOM 1362 C CA . ARG A 1 172 ? -17.367 4.304 13.200 1.00 93.88 172 ARG A CA 1
ATOM 1363 C C . ARG A 1 172 ? -16.827 3.232 14.150 1.00 93.88 172 ARG A C 1
ATOM 1365 O O . ARG A 1 172 ? -17.608 2.545 14.811 1.00 93.88 172 ARG A O 1
ATOM 1372 N N . LEU A 1 173 ? -15.502 3.103 14.251 1.00 92.12 173 LEU A N 1
ATOM 1373 C CA . LEU A 1 173 ? -14.852 2.114 15.112 1.00 92.12 173 LEU A CA 1
ATOM 1374 C C . LEU A 1 173 ? -15.145 2.371 16.596 1.00 92.12 173 LEU A C 1
ATOM 1376 O O . LEU A 1 173 ? -15.444 1.433 17.333 1.00 92.12 173 LEU A O 1
ATOM 1380 N N . SER A 1 174 ? -15.132 3.630 17.029 1.00 88.69 174 SER A N 1
ATOM 1381 C CA . SER A 1 174 ? -15.467 4.014 18.406 1.00 88.69 174 SER A CA 1
ATOM 1382 C C . SER A 1 174 ? -16.905 3.627 18.760 1.00 88.69 174 SER A C 1
ATOM 1384 O O . SER A 1 174 ? -17.144 3.028 19.811 1.00 88.69 174 SER A O 1
ATOM 1386 N N . GLY A 1 175 ? -17.852 3.857 17.844 1.00 84.88 175 GLY A N 1
ATOM 1387 C CA . GLY A 1 175 ? -19.247 3.432 17.995 1.00 84.88 175 GLY A CA 1
ATOM 1388 C C . GLY A 1 175 ? -19.439 1.911 18.085 1.00 84.88 175 GLY A C 1
ATOM 1389 O O . GLY A 1 175 ? -20.396 1.449 18.698 1.00 84.88 175 GLY A O 1
ATOM 1390 N N . SER A 1 176 ? -18.517 1.100 17.556 1.00 77.94 176 SER A N 1
ATOM 1391 C CA . SER A 1 176 ? -18.611 -0.368 17.664 1.00 77.94 176 SER A CA 1
ATOM 1392 C C . SER A 1 176 ? -18.465 -0.886 19.102 1.00 77.94 176 SER A C 1
ATOM 1394 O O . SER A 1 176 ? -18.960 -1.963 19.434 1.00 77.94 176 SER A O 1
ATOM 1396 N N . THR A 1 177 ? -17.827 -0.114 19.988 1.00 71.75 177 THR A N 1
ATOM 1397 C CA . THR A 1 177 ? -17.630 -0.513 21.389 1.00 71.75 177 THR A CA 1
ATOM 1398 C C . THR A 1 177 ? -18.908 -0.442 22.224 1.00 71.75 177 THR A C 1
ATOM 1400 O O . THR A 1 177 ? -19.039 -1.217 23.173 1.00 71.75 177 THR A O 1
ATOM 1403 N N . SER A 1 178 ? -19.864 0.421 21.857 1.00 63.28 178 SER A N 1
ATOM 1404 C CA . SER A 1 178 ? -21.137 0.600 22.568 1.00 63.28 178 SER A CA 1
ATOM 1405 C C . SER A 1 178 ? -22.221 -0.400 22.148 1.00 63.28 178 SER A C 1
ATOM 1407 O O . SER A 1 178 ? -23.150 -0.647 22.913 1.00 63.28 178 SER A O 1
ATOM 1409 N N . LEU A 1 179 ? -22.093 -1.014 20.966 1.00 59.72 179 LEU A N 1
ATOM 1410 C CA . LEU A 1 179 ? -23.085 -1.936 20.392 1.00 59.72 179 LEU A CA 1
ATOM 1411 C C . LEU A 1 179 ? -22.966 -3.387 20.883 1.00 59.72 179 LEU A C 1
ATOM 1413 O O . LEU A 1 179 ? -23.849 -4.201 20.616 1.00 59.72 179 LEU A O 1
ATOM 1417 N N . HIS A 1 180 ? -21.899 -3.727 21.604 1.00 56.53 180 HIS A N 1
ATOM 1418 C CA . HIS A 1 180 ? -21.692 -5.065 22.152 1.00 56.53 180 HIS A CA 1
ATOM 1419 C C . HIS A 1 180 ? -21.821 -5.023 23.684 1.00 56.53 180 HIS A C 1
ATOM 1421 O O . HIS A 1 180 ? -20.815 -4.833 24.365 1.00 56.53 180 HIS A O 1
ATOM 1427 N N . PRO A 1 181 ? -23.025 -5.157 24.268 1.00 48.50 181 PRO A N 1
ATOM 1428 C CA . PRO A 1 181 ? -23.161 -5.230 25.720 1.00 48.50 181 PRO A CA 1
ATOM 1429 C C . PRO A 1 181 ? -22.438 -6.467 26.285 1.00 48.50 181 PRO A C 1
ATOM 1431 O O . PRO A 1 181 ? -22.218 -7.449 25.572 1.00 48.50 181 PRO A O 1
ATOM 1434 N N . LEU A 1 182 ? -21.991 -6.338 27.540 1.00 50.69 182 LEU A N 1
ATOM 1435 C CA . LEU A 1 182 ? -21.307 -7.368 28.336 1.00 50.69 182 LEU A CA 1
ATOM 1436 C C . LEU A 1 182 ? -22.140 -8.645 28.481 1.00 50.69 182 LEU A C 1
ATOM 1438 O O . LEU A 1 182 ? -23.367 -8.515 28.686 1.00 50.69 182 LEU A O 1
#

Organism: NCBI:txid85831

Foldseek 3Di:
DVVVVVVVVVVVVVVVPPPDVLLVVLLVLLLLLQVLVVCLLPDLDPVSNVVSLVSLLVSLVPRDPPHPLVSSNVSSVVVNVVVDVDDRDPVSVVCSVVVVCSVDLVNVLVSLLSSLLVNLVVLLVVLLPDDDLVVNVVSLVVSVVSLVVSLVSRDDPCSVVSNVSSVVSSVVSVVSSVPDDD

Radius of gyration: 23.3 Å; chains: 1; bounding box: 55×37×80 Å

Sequence (182 aa):
MLTVIVILVAVALVWKFTPNPANKRAAGMMFQMLESFHIIDTTVNLDIFTQRLDLLSQLASTLPANADKSKSADMALRAYSDKYNRPISPTIRQILNQPQIATSTKFRDEAATAFFLRSCNKLETEIKTLKTSNARQRRVTQAHELADIIVDRLYSDEQQKYIDCIHSELARLSGSTSLHPL